Protein AF-A0A392S501-F1 (afdb_monomer)

Mean predicted aligned error: 4.86 Å

Sequence (111 aa):
EISFLGHVISSEGIVVDPAKVDVVLQWNTPESVAEIRSFLGLAGYYRRFIEGFSKLAMPLTQLTRKNQAFVWDKHCEESFQDLKRRLTTAPVLTLPDAKEPFVVYCDASKM

Radius of gyration: 15.87 Å; Cα contacts (8 Å, |Δi|>4): 103; chains: 1; bounding box: 39×22×47 Å

Organism: NCBI:txid97028

Secondary structure (DSSP, 8-state):
-EEETTEEE-SS-EEE-HHHHHHHHTPPPP-SHHHHHHHHHHHHHTGGGSTTHHHHTHHHHHHTSTT------HHHHHHHHHHHHHHHSPPPBPPP-TTSPP---------

Solvent-accessible surface area (backbone atoms only — not comparable to full-atom values): 6882 Å² total; per-residue (Å²): 119,46,82,54,98,73,24,33,41,48,98,77,20,40,35,75,27,63,75,58,35,51,53,48,70,70,54,69,85,68,91,45,56,68,48,44,52,53,50,51,51,56,53,55,74,53,36,92,52,35,86,65,42,72,71,48,46,39,56,57,53,54,45,62,41,86,97,47,76,82,69,92,44,71,64,35,51,54,29,51,54,51,53,40,51,40,62,64,65,43,59,70,42,61,72,88,59,89,89,56,88,87,83,86,88,86,86,86,76,91,130

InterPro domains:
  IPR041577 Reverse transcriptase/retrotransposon-derived protein, RNase H-like domain [PF17919] (72-110)
  IPR043128 Reverse transcriptase/Diguanylate cyclase domain [G3DSA:3.30.70.270] (19-108)
  IPR043502 DNA/RNA polymerase superfamily [SSF56672] (1-110)

Nearest PDB structures (foldseek):
  8wut-assembly1_E  TM=9.396E-01  e=6.504E-08  Moloney murine leukemia virus
  8ygj-assembly1_E  TM=9.452E-01  e=2.823E-07  Moloney murine leukemia virus
  4mh8-assembly1_A  TM=9.262E-01  e=2.126E-06  Moloney murine leukemia virus isolate Shinnick
  7o0h-assembly1_A  TM=8.978E-01  e=4.259E-05  White-tufted-ear marmoset simian foamy virus
  7o0g-assembly1_A  TM=9.091E-01  e=4.628E-04  White-tufted-ear marmoset simian foamy virus

Structure (mmCIF, N/CA/C/O backbone):
data_AF-A0A392S501-F1
#
_entry.id   AF-A0A392S501-F1
#
loop_
_atom_site.group_PDB
_atom_site.id
_atom_site.type_symbol
_atom_site.label_atom_id
_atom_site.label_alt_id
_atom_site.label_comp_id
_atom_site.label_asym_id
_atom_site.label_entity_id
_atom_site.label_seq_id
_atom_site.pdbx_PDB_ins_code
_atom_site.Cartn_x
_atom_site.Cartn_y
_atom_site.Cartn_z
_atom_site.occupancy
_atom_site.B_iso_or_equiv
_atom_site.auth_seq_id
_atom_site.auth_comp_id
_atom_site.auth_asym_id
_atom_site.auth_atom_id
_atom_site.pdbx_PDB_model_num
ATOM 1 N N . GLU A 1 1 ? 20.124 -3.151 -11.932 1.00 82.25 1 GLU A N 1
ATOM 2 C CA . GLU A 1 1 ? 18.918 -2.595 -11.281 1.00 82.25 1 GLU A CA 1
ATOM 3 C C . GLU A 1 1 ? 19.331 -1.410 -10.425 1.00 82.25 1 GLU A C 1
ATOM 5 O O . GLU A 1 1 ? 20.476 -1.388 -9.980 1.00 82.25 1 GLU A O 1
ATOM 10 N N . ILE A 1 2 ? 18.466 -0.411 -10.255 1.00 90.31 2 ILE A N 1
ATOM 11 C CA . ILE A 1 2 ? 18.774 0.812 -9.496 1.00 90.31 2 ILE A CA 1
ATOM 12 C C . ILE A 1 2 ? 17.625 1.107 -8.531 1.00 90.31 2 ILE A C 1
ATOM 14 O O . ILE A 1 2 ? 16.466 1.111 -8.945 1.00 90.31 2 ILE A O 1
ATOM 18 N N . SER A 1 3 ? 17.947 1.407 -7.270 1.00 89.56 3 SER A N 1
ATOM 19 C CA . SER A 1 3 ? 16.977 1.919 -6.297 1.00 89.56 3 SER A CA 1
ATOM 20 C C . SER A 1 3 ? 16.805 3.429 -6.459 1.00 89.56 3 SER A C 1
ATOM 22 O O . SER A 1 3 ? 17.764 4.190 -6.325 1.00 89.56 3 SER A O 1
ATOM 24 N N . PHE A 1 4 ? 15.583 3.878 -6.733 1.00 87.81 4 PHE A N 1
ATOM 25 C CA . PHE A 1 4 ? 15.264 5.288 -6.937 1.00 87.81 4 PHE A CA 1
ATOM 26 C C . PHE A 1 4 ? 13.874 5.623 -6.391 1.00 87.81 4 PHE A C 1
ATOM 28 O O . PHE A 1 4 ? 12.891 4.971 -6.732 1.00 87.81 4 PHE A O 1
ATOM 35 N N . LEU A 1 5 ? 13.793 6.648 -5.534 1.00 86.44 5 LEU A N 1
ATOM 36 C CA . LEU A 1 5 ? 12.549 7.134 -4.915 1.00 86.44 5 LEU A CA 1
ATOM 37 C C . LEU A 1 5 ? 11.689 6.029 -4.262 1.00 86.44 5 LEU A C 1
ATOM 39 O O . LEU A 1 5 ? 10.471 6.092 -4.308 1.00 86.44 5 LEU A O 1
ATOM 43 N N . GLY A 1 6 ? 12.294 5.010 -3.646 1.00 84.75 6 GLY A N 1
ATOM 44 C CA . GLY A 1 6 ? 11.537 3.914 -3.018 1.00 84.75 6 GLY A CA 1
ATOM 45 C C . GLY A 1 6 ? 10.957 2.896 -4.008 1.00 84.75 6 GLY A C 1
ATOM 46 O O . GLY A 1 6 ? 10.029 2.161 -3.662 1.00 84.75 6 GLY A O 1
ATOM 47 N N . HIS A 1 7 ? 11.503 2.841 -5.221 1.00 87.12 7 HIS A N 1
ATOM 48 C CA . HIS A 1 7 ? 11.275 1.793 -6.208 1.00 87.12 7 HIS A CA 1
ATOM 49 C C . HIS A 1 7 ? 12.600 1.161 -6.630 1.00 87.12 7 HIS A C 1
ATOM 51 O O . HIS A 1 7 ? 13.639 1.822 -6.589 1.00 87.12 7 HIS A O 1
ATOM 57 N N . VAL A 1 8 ? 12.551 -0.083 -7.102 1.00 88.81 8 VAL A N 1
ATOM 58 C CA . VAL A 1 8 ? 13.660 -0.686 -7.851 1.00 88.81 8 VAL A CA 1
ATOM 59 C C . VAL A 1 8 ? 13.289 -0.674 -9.329 1.00 88.81 8 VAL A C 1
ATOM 61 O O . VAL A 1 8 ? 12.209 -1.122 -9.715 1.00 88.81 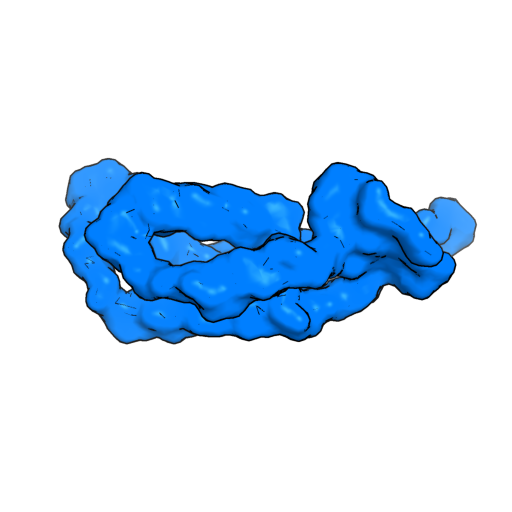8 VAL A O 1
ATOM 64 N N . ILE A 1 9 ? 14.167 -0.095 -10.145 1.00 90.19 9 ILE A N 1
ATOM 65 C CA . ILE A 1 9 ? 13.986 0.063 -11.588 1.00 90.19 9 ILE A CA 1
ATOM 66 C C . ILE A 1 9 ? 14.960 -0.875 -12.303 1.00 90.19 9 ILE A C 1
ATOM 68 O O . ILE A 1 9 ? 16.176 -0.846 -12.062 1.00 90.19 9 ILE A O 1
ATOM 72 N N . SER A 1 10 ? 14.422 -1.700 -13.194 1.00 89.88 10 SER A N 1
ATOM 73 C CA . SER A 1 10 ? 15.160 -2.638 -14.037 1.00 89.88 10 SER A CA 1
ATOM 74 C C . SER A 1 10 ? 14.718 -2.515 -15.499 1.00 89.88 10 SER A C 1
ATOM 76 O O . SER A 1 10 ? 13.838 -1.723 -15.840 1.00 89.88 10 SER A O 1
ATOM 78 N N . SER A 1 11 ? 15.340 -3.296 -16.383 1.00 86.44 11 SER A N 1
ATOM 79 C CA . SER A 1 11 ? 14.897 -3.426 -17.777 1.00 86.44 11 SER A CA 1
ATOM 80 C C . SER A 1 11 ? 13.514 -4.070 -17.910 1.00 86.44 11 SER A C 1
ATOM 82 O O . SER A 1 11 ? 12.864 -3.892 -18.933 1.00 86.44 11 SER A O 1
ATOM 84 N N . GLU A 1 12 ? 13.067 -4.815 -16.897 1.00 84.19 12 GLU A N 1
ATOM 85 C CA . GLU A 1 12 ? 11.770 -5.502 -16.888 1.00 84.19 12 GLU A CA 1
ATOM 86 C C . GLU A 1 12 ? 10.637 -4.584 -16.409 1.00 84.19 12 GLU A C 1
ATOM 88 O O . GLU A 1 12 ? 9.470 -4.795 -16.743 1.00 84.19 12 GLU A O 1
ATOM 93 N N . GLY A 1 13 ? 10.974 -3.527 -15.665 1.00 87.12 13 GLY A N 1
ATOM 94 C CA . GLY A 1 13 ? 10.023 -2.521 -15.221 1.00 87.12 13 GLY A CA 1
ATOM 95 C C . GLY A 1 13 ? 10.366 -1.922 -13.862 1.00 87.12 13 GLY A C 1
ATOM 96 O O . GLY A 1 13 ? 11.527 -1.781 -13.479 1.00 87.12 13 GLY A O 1
ATOM 97 N N . ILE A 1 14 ? 9.319 -1.526 -13.146 1.00 89.06 14 ILE A N 1
ATOM 98 C CA . ILE A 1 14 ? 9.372 -0.911 -11.824 1.00 89.06 14 ILE A CA 1
ATOM 99 C C . ILE A 1 14 ? 8.770 -1.890 -10.822 1.00 89.06 14 ILE A C 1
ATOM 101 O O . ILE A 1 14 ? 7.648 -2.358 -11.016 1.00 89.06 14 ILE A O 1
ATOM 105 N N . VAL A 1 15 ? 9.478 -2.138 -9.723 1.00 87.38 15 VAL A N 1
ATOM 106 C CA . VAL A 1 15 ? 8.973 -2.900 -8.575 1.00 87.38 15 VAL A CA 1
ATOM 107 C C . VAL A 1 15 ? 9.015 -2.070 -7.295 1.00 87.38 15 VAL A C 1
ATOM 109 O O . VAL A 1 15 ? 9.678 -1.029 -7.207 1.00 87.38 15 VAL A O 1
ATOM 112 N N . VAL A 1 16 ? 8.265 -2.519 -6.291 1.00 86.12 16 VAL A N 1
ATOM 113 C CA . VAL A 1 16 ? 8.326 -1.970 -4.933 1.00 86.12 16 VAL A CA 1
ATOM 114 C C . VAL A 1 16 ? 9.706 -2.271 -4.344 1.00 86.12 16 VAL A C 1
ATOM 116 O O . VAL A 1 16 ? 10.222 -3.371 -4.516 1.00 86.12 16 VAL A O 1
ATOM 119 N N . ASP A 1 17 ? 10.307 -1.299 -3.657 1.00 86.94 17 ASP A N 1
ATOM 120 C CA . ASP A 1 17 ? 11.570 -1.508 -2.945 1.00 86.94 17 ASP A CA 1
ATOM 121 C C . ASP A 1 17 ? 11.419 -2.634 -1.898 1.00 86.94 17 ASP A C 1
ATOM 123 O O . ASP A 1 17 ? 10.576 -2.499 -1.002 1.00 86.94 17 ASP A O 1
ATOM 127 N N . PRO A 1 18 ? 12.213 -3.723 -1.967 1.00 83.88 18 PRO A N 1
ATOM 128 C CA . PRO A 1 18 ? 12.146 -4.832 -1.016 1.00 83.88 18 PRO A CA 1
ATOM 129 C C . PRO A 1 18 ? 12.236 -4.392 0.450 1.00 83.88 18 PRO A C 1
ATOM 131 O O . PRO A 1 18 ? 11.515 -4.915 1.296 1.00 83.88 18 PRO A O 1
ATOM 134 N N . ALA A 1 19 ? 13.014 -3.348 0.758 1.00 85.88 19 ALA A N 1
ATOM 135 C CA . ALA A 1 19 ? 13.101 -2.827 2.122 1.00 85.88 19 ALA A CA 1
ATOM 136 C C . ALA A 1 19 ? 11.755 -2.267 2.622 1.00 85.88 19 ALA A C 1
ATOM 138 O O . ALA A 1 19 ? 11.460 -2.287 3.817 1.00 85.88 19 ALA A O 1
ATOM 139 N N . LYS A 1 20 ? 10.912 -1.757 1.717 1.00 84.75 20 LYS A N 1
ATOM 140 C CA . LYS A 1 20 ? 9.556 -1.286 2.036 1.00 84.75 20 LYS A CA 1
ATOM 141 C C . LYS A 1 20 ? 8.564 -2.438 2.118 1.00 84.75 20 LYS A C 1
ATOM 143 O O . LYS A 1 20 ? 7.661 -2.379 2.950 1.00 84.75 20 LYS A O 1
ATOM 148 N N . VAL A 1 21 ? 8.762 -3.483 1.316 1.00 83.00 21 VAL A N 1
ATOM 149 C CA . VAL A 1 21 ? 8.004 -4.738 1.398 1.00 83.00 21 VAL A CA 1
ATOM 150 C C . VAL A 1 21 ? 8.159 -5.372 2.784 1.00 83.00 21 VAL A C 1
ATOM 152 O O . VAL A 1 21 ? 7.156 -5.698 3.419 1.00 83.00 21 VAL A O 1
ATOM 155 N N . ASP A 1 22 ? 9.385 -5.450 3.302 1.00 85.25 22 ASP A N 1
ATOM 156 C CA . ASP A 1 22 ? 9.665 -6.018 4.627 1.00 85.25 22 ASP A CA 1
ATOM 157 C C . ASP A 1 22 ? 9.005 -5.220 5.757 1.00 85.25 22 ASP A C 1
ATOM 159 O O . ASP A 1 22 ? 8.387 -5.793 6.657 1.00 85.25 22 ASP A O 1
ATOM 163 N N . VAL A 1 23 ? 9.063 -3.886 5.683 1.00 87.06 23 VAL A N 1
ATOM 164 C CA . VAL A 1 23 ? 8.386 -3.000 6.645 1.00 87.06 23 VAL A CA 1
ATOM 165 C C . VAL A 1 23 ? 6.875 -3.242 6.654 1.00 87.06 23 VAL A C 1
ATOM 167 O O . VAL A 1 23 ? 6.265 -3.267 7.720 1.00 87.06 23 VAL A O 1
ATOM 170 N N . VAL A 1 24 ? 6.262 -3.448 5.486 1.00 86.75 24 VAL A N 1
ATOM 171 C CA . VAL A 1 24 ? 4.829 -3.756 5.383 1.00 86.75 24 VAL A CA 1
ATOM 172 C C . VAL A 1 24 ? 4.519 -5.144 5.948 1.00 86.75 24 VAL A C 1
ATOM 174 O O . VAL A 1 24 ? 3.529 -5.290 6.663 1.00 86.75 24 VAL A O 1
ATOM 177 N N . LEU A 1 25 ? 5.357 -6.156 5.689 1.00 84.19 25 LEU A N 1
ATOM 178 C CA . LEU A 1 25 ? 5.184 -7.513 6.230 1.00 84.19 25 LEU A CA 1
ATOM 179 C C . LEU A 1 25 ? 5.193 -7.529 7.755 1.00 84.19 25 LEU A C 1
ATOM 181 O O . LEU A 1 25 ? 4.321 -8.147 8.368 1.00 84.19 25 LEU A O 1
ATOM 185 N N . GLN A 1 26 ? 6.141 -6.813 8.355 1.00 88.94 26 GLN A N 1
ATOM 186 C CA . GLN A 1 26 ? 6.320 -6.745 9.805 1.00 88.94 26 GLN A CA 1
ATOM 187 C C . GLN A 1 26 ? 5.412 -5.708 10.479 1.00 88.94 26 GLN A C 1
ATOM 189 O O . GLN A 1 26 ? 5.494 -5.508 11.688 1.00 88.94 26 GLN A O 1
ATOM 194 N N . TRP A 1 27 ? 4.537 -5.037 9.723 1.00 92.06 27 TRP A N 1
ATOM 195 C CA . TRP A 1 27 ? 3.632 -4.042 10.288 1.00 92.06 27 TRP A CA 1
ATOM 196 C C . TRP A 1 27 ? 2.604 -4.719 11.202 1.00 92.06 27 TRP A C 1
ATOM 198 O O . TRP A 1 27 ? 1.809 -5.545 10.736 1.00 92.06 27 TRP A O 1
ATOM 208 N N . ASN A 1 28 ? 2.624 -4.369 12.488 1.00 93.00 28 ASN A N 1
ATOM 209 C CA . ASN A 1 28 ? 1.680 -4.870 13.490 1.00 93.00 28 ASN A CA 1
ATOM 210 C C . ASN A 1 28 ? 0.273 -4.319 13.254 1.00 93.00 28 ASN A C 1
ATOM 212 O O . ASN A 1 28 ? 0.112 -3.264 12.648 1.00 93.00 28 ASN A O 1
ATOM 216 N N . THR A 1 29 ? -0.754 -5.006 13.743 1.00 94.06 29 THR A N 1
ATOM 217 C CA . THR A 1 29 ? -2.130 -4.504 13.656 1.00 94.06 29 THR A CA 1
ATOM 218 C C . THR A 1 29 ? -2.218 -3.096 14.268 1.00 94.06 29 THR A C 1
ATOM 220 O O . THR A 1 29 ? -1.832 -2.933 15.424 1.00 94.06 29 THR A O 1
ATOM 223 N N . PRO A 1 30 ? -2.672 -2.077 13.512 1.00 94.44 30 PRO A N 1
ATOM 224 C CA . PRO A 1 30 ? -2.779 -0.711 14.009 1.00 94.44 30 PRO A CA 1
ATOM 225 C C . PRO A 1 30 ? -3.727 -0.605 15.204 1.00 94.44 30 PRO A C 1
ATOM 227 O O . PRO A 1 30 ? -4.864 -1.071 15.139 1.00 94.44 30 PRO A O 1
ATOM 230 N N . GLU A 1 31 ? -3.302 0.095 16.250 1.00 94.31 31 GLU A N 1
ATOM 231 C CA . GLU A 1 31 ? -4.102 0.307 17.468 1.00 94.31 31 GLU A CA 1
ATOM 232 C C . GLU A 1 31 ? -4.675 1.729 17.550 1.00 94.31 31 GLU A C 1
ATOM 234 O O . GLU A 1 31 ? -5.481 2.050 18.425 1.00 94.31 31 GLU A O 1
ATOM 239 N N . SER A 1 32 ? -4.281 2.602 16.617 1.00 94.69 32 SER A N 1
ATOM 240 C CA . SER A 1 32 ? -4.686 4.003 16.608 1.00 94.69 32 SER A CA 1
ATOM 241 C C . SER A 1 32 ? -5.001 4.541 15.212 1.00 94.69 32 SER A C 1
ATOM 243 O O . SER A 1 32 ? -4.488 4.094 14.184 1.00 94.69 32 SER A O 1
ATOM 245 N N . VAL A 1 33 ? -5.817 5.598 15.166 1.00 94.94 33 VAL A N 1
ATOM 246 C CA . VAL A 1 33 ? -6.120 6.331 13.924 1.00 94.94 33 VAL A CA 1
ATOM 247 C C . VAL A 1 33 ? -4.849 6.885 13.265 1.00 94.94 33 VAL A C 1
ATOM 249 O O . VAL A 1 33 ? -4.771 6.972 12.038 1.00 94.94 33 VAL A O 1
ATOM 252 N N . ALA A 1 34 ? -3.852 7.275 14.064 1.00 94.50 34 ALA A N 1
ATOM 253 C CA . ALA A 1 34 ? -2.579 7.778 13.559 1.00 94.50 34 ALA A CA 1
ATOM 254 C C . ALA A 1 34 ? -1.793 6.680 12.826 1.00 94.50 34 ALA A C 1
ATOM 256 O O . ALA A 1 34 ? -1.302 6.914 11.721 1.00 94.50 34 ALA A O 1
ATOM 257 N N . GLU A 1 35 ? -1.742 5.472 13.389 1.00 95.19 35 GLU A N 1
ATOM 258 C CA . GLU A 1 35 ? -1.094 4.320 12.757 1.00 95.19 35 GLU A CA 1
ATOM 259 C C . GLU A 1 35 ? -1.801 3.889 11.475 1.00 95.19 35 GLU A C 1
ATOM 261 O O . GLU A 1 35 ? -1.130 3.651 10.472 1.00 95.19 35 GLU A O 1
ATOM 266 N N . ILE A 1 36 ? -3.141 3.882 11.454 1.00 95.38 36 ILE A N 1
ATOM 267 C CA . ILE A 1 36 ? -3.896 3.603 10.223 1.00 95.38 36 ILE A CA 1
ATOM 268 C C . ILE A 1 36 ? -3.550 4.618 9.134 1.00 95.38 36 ILE A C 1
ATOM 270 O O . ILE A 1 36 ? -3.316 4.236 7.990 1.00 95.38 36 ILE A O 1
ATOM 274 N N . ARG A 1 37 ? -3.488 5.915 9.465 1.00 95.25 37 ARG A N 1
ATOM 275 C CA . ARG A 1 37 ? -3.106 6.953 8.491 1.00 95.25 37 ARG A CA 1
ATOM 276 C C . ARG A 1 37 ? -1.683 6.754 7.975 1.00 95.25 37 ARG A C 1
ATOM 278 O O . ARG A 1 37 ? -1.457 6.938 6.783 1.00 95.25 37 ARG A O 1
ATOM 285 N N . SER A 1 38 ? -0.754 6.362 8.846 1.00 94.94 38 SER A N 1
ATOM 286 C CA . SER A 1 38 ? 0.626 6.044 8.463 1.00 94.94 38 SER A CA 1
ATOM 287 C C . SER A 1 38 ? 0.675 4.868 7.481 1.00 94.94 38 SER A C 1
ATOM 289 O O . SER A 1 38 ? 1.234 4.990 6.388 1.00 94.94 38 SER A O 1
ATOM 291 N N . PHE A 1 39 ? -0.008 3.769 7.815 1.00 94.44 39 PHE A N 1
ATOM 292 C CA . PHE A 1 39 ? -0.109 2.592 6.955 1.00 94.44 39 PHE A CA 1
ATOM 293 C C . PHE A 1 39 ? -0.758 2.922 5.604 1.00 94.44 39 PHE A C 1
ATOM 295 O O . PHE A 1 39 ? -0.194 2.614 4.556 1.00 94.44 39 PHE A O 1
ATOM 302 N N . LEU A 1 40 ? -1.910 3.603 5.607 1.00 94.69 40 LEU A N 1
ATOM 303 C CA . LEU A 1 40 ? -2.608 4.009 4.384 1.00 94.69 40 LEU A CA 1
ATOM 304 C C . LEU A 1 40 ? -1.785 4.982 3.534 1.00 94.69 40 LEU A C 1
ATOM 306 O O . LEU A 1 40 ? -1.896 4.950 2.311 1.00 94.69 40 LEU A O 1
ATOM 310 N N . GLY A 1 41 ? -0.948 5.821 4.149 1.00 93.44 41 GLY A N 1
ATOM 311 C CA . GLY A 1 41 ? -0.010 6.683 3.434 1.00 93.44 41 GLY A CA 1
ATOM 312 C C . GLY A 1 41 ? 1.016 5.876 2.639 1.00 93.44 41 GLY A C 1
ATOM 313 O O . GLY A 1 41 ? 1.194 6.112 1.443 1.00 93.44 41 GLY A O 1
ATOM 314 N N . LEU A 1 42 ? 1.635 4.876 3.274 1.00 90.81 42 LEU A N 1
ATOM 315 C CA . LEU A 1 42 ? 2.596 3.987 2.618 1.00 90.81 42 LEU A CA 1
ATOM 316 C C . LEU A 1 42 ? 1.924 3.108 1.554 1.00 90.81 42 LEU A C 1
ATOM 318 O O . LEU A 1 42 ? 2.371 3.063 0.410 1.00 90.81 42 LEU A O 1
ATOM 322 N N . ALA A 1 43 ? 0.822 2.448 1.905 1.00 91.12 43 ALA A N 1
ATOM 323 C CA . ALA A 1 43 ? 0.065 1.613 0.979 1.00 91.12 43 ALA A CA 1
ATOM 324 C C . ALA A 1 43 ? -0.458 2.436 -0.214 1.00 91.12 43 ALA A C 1
ATOM 326 O O . ALA A 1 43 ? -0.414 1.992 -1.361 1.00 91.12 43 ALA A O 1
ATOM 327 N N . GLY A 1 44 ? -0.875 3.679 0.043 1.00 92.44 44 GLY A N 1
ATOM 328 C CA . GLY A 1 44 ? -1.322 4.639 -0.960 1.00 92.44 44 GLY A CA 1
ATOM 329 C C . GLY A 1 44 ? -0.220 5.072 -1.927 1.00 92.44 44 GLY A C 1
ATOM 330 O O . GLY A 1 44 ? -0.504 5.264 -3.110 1.00 92.44 44 GLY A O 1
ATOM 331 N N . TYR A 1 45 ? 1.034 5.166 -1.474 1.00 90.75 45 TYR A N 1
ATOM 332 C CA . TYR A 1 45 ? 2.182 5.445 -2.344 1.00 90.75 45 TYR A CA 1
ATOM 333 C C . TYR A 1 45 ? 2.357 4.354 -3.416 1.00 90.75 45 TYR A C 1
ATOM 335 O O . TYR A 1 45 ? 2.558 4.648 -4.598 1.00 90.75 45 TYR A O 1
ATOM 343 N N . TYR A 1 46 ? 2.161 3.094 -3.023 1.00 89.12 46 TYR A N 1
ATOM 344 C CA . TYR A 1 46 ? 2.254 1.922 -3.895 1.00 89.12 46 TYR A CA 1
ATOM 345 C C . TYR A 1 46 ? 0.913 1.484 -4.505 1.00 89.12 46 TYR A C 1
ATOM 347 O O . TYR A 1 46 ? 0.843 0.439 -5.148 1.00 89.12 46 TYR A O 1
ATOM 355 N N . ARG A 1 47 ? -0.151 2.296 -4.404 1.00 90.38 47 ARG A N 1
ATOM 356 C CA . ARG A 1 47 ? -1.500 1.937 -4.893 1.00 90.38 47 ARG A CA 1
ATOM 357 C C . ARG A 1 47 ? -1.553 1.501 -6.360 1.00 90.38 47 ARG A C 1
ATOM 359 O O . ARG A 1 47 ? -2.434 0.742 -6.734 1.00 90.38 47 ARG A O 1
ATOM 366 N N . ARG A 1 48 ? -0.620 1.979 -7.196 1.00 89.12 48 ARG A N 1
ATOM 367 C CA . ARG A 1 48 ? -0.541 1.644 -8.632 1.00 89.12 48 ARG A CA 1
ATOM 368 C C . ARG A 1 48 ? -0.282 0.155 -8.896 1.00 89.12 48 ARG A C 1
ATOM 370 O O . ARG A 1 48 ? -0.569 -0.315 -9.985 1.00 89.12 48 ARG A O 1
ATOM 377 N N . PHE A 1 49 ? 0.261 -0.554 -7.909 1.00 86.44 49 PHE A N 1
ATOM 378 C CA . PHE A 1 49 ? 0.555 -1.983 -7.971 1.00 86.44 49 PHE A CA 1
ATOM 379 C C . PHE A 1 49 ? -0.608 -2.848 -7.463 1.00 86.44 49 PHE A C 1
ATOM 381 O O . PHE A 1 49 ? -0.533 -4.072 -7.504 1.00 86.44 49 PHE A O 1
ATOM 388 N N . ILE A 1 50 ? -1.676 -2.227 -6.949 1.00 88.69 50 ILE A N 1
ATOM 389 C CA . ILE A 1 50 ? -2.765 -2.908 -6.251 1.00 88.69 50 ILE A CA 1
ATOM 390 C C . ILE A 1 50 ? -4.069 -2.644 -6.991 1.00 88.69 50 ILE A C 1
ATOM 392 O O . ILE A 1 50 ? -4.670 -1.571 -6.887 1.00 88.69 50 ILE A O 1
ATOM 396 N N . GLU A 1 51 ? -4.544 -3.656 -7.704 1.00 88.62 51 GLU A N 1
ATOM 397 C CA . GLU A 1 51 ? -5.866 -3.616 -8.314 1.00 88.62 51 GLU A CA 1
ATOM 398 C C . GLU A 1 51 ? -6.955 -3.447 -7.245 1.00 88.62 51 GLU A C 1
ATOM 400 O O . GLU A 1 51 ? -6.949 -4.110 -6.205 1.00 88.62 51 GLU A O 1
ATOM 405 N N . GLY A 1 52 ? -7.896 -2.533 -7.493 1.00 89.94 52 GLY A N 1
ATOM 406 C CA . GLY A 1 52 ? -9.018 -2.300 -6.586 1.00 89.94 52 GLY A CA 1
ATOM 407 C C . GLY A 1 52 ? -8.633 -1.678 -5.239 1.00 89.94 52 GLY A C 1
ATOM 408 O O . GLY A 1 52 ? -9.440 -1.742 -4.311 1.00 89.94 52 GLY A O 1
ATOM 409 N N . PHE A 1 53 ? -7.452 -1.049 -5.123 1.00 92.69 53 PHE A N 1
ATOM 410 C CA . PHE A 1 53 ? -6.925 -0.479 -3.872 1.00 92.69 53 PHE A CA 1
ATOM 411 C C . PHE A 1 53 ? -7.969 0.277 -3.043 1.00 92.69 53 PHE A C 1
ATOM 413 O O . PHE A 1 53 ? -8.086 0.051 -1.844 1.00 92.69 53 PHE A O 1
ATOM 420 N N . SER A 1 54 ? -8.759 1.155 -3.668 1.00 92.31 54 SER A N 1
ATOM 421 C CA . SER A 1 54 ? -9.752 1.962 -2.951 1.00 92.31 54 SER A CA 1
ATOM 422 C C . SER A 1 54 ? -10.836 1.130 -2.264 1.00 92.31 54 SER A C 1
ATOM 424 O O . SER A 1 54 ? -11.285 1.518 -1.189 1.00 92.31 54 SER A O 1
ATOM 426 N N . LYS A 1 55 ? -11.246 -0.005 -2.851 1.00 92.75 55 LYS A N 1
ATOM 427 C CA . LYS A 1 55 ? -12.238 -0.907 -2.242 1.00 92.75 55 LYS A CA 1
ATOM 428 C C . LYS A 1 55 ? -11.629 -1.620 -1.031 1.00 92.75 55 LYS A C 1
ATOM 430 O O . LYS A 1 55 ? -12.257 -1.679 0.018 1.00 92.75 55 LYS A O 1
ATOM 435 N N . LEU A 1 56 ? -10.382 -2.076 -1.155 1.00 93.75 56 LEU A N 1
ATOM 436 C CA . LEU A 1 56 ? -9.647 -2.747 -0.076 1.00 93.75 56 LEU A CA 1
ATOM 437 C C . LEU A 1 56 ? -9.307 -1.797 1.078 1.00 93.75 56 LEU A C 1
ATOM 439 O O . LEU A 1 56 ? -9.424 -2.152 2.240 1.00 93.75 56 LEU A O 1
ATOM 443 N N . ALA A 1 57 ? -8.919 -0.560 0.779 1.00 95.19 57 ALA A N 1
ATOM 444 C CA . ALA A 1 57 ? -8.580 0.439 1.788 1.00 95.19 57 ALA A CA 1
ATOM 445 C C . ALA A 1 57 ? -9.811 1.053 2.477 1.00 95.19 57 ALA A C 1
ATOM 447 O O . ALA A 1 57 ? -9.648 1.831 3.421 1.00 95.19 57 ALA A O 1
ATOM 448 N N . MET A 1 58 ? -11.032 0.750 2.018 1.00 94.75 58 MET A N 1
ATOM 449 C CA . MET A 1 58 ? -12.253 1.389 2.509 1.00 94.75 58 MET A CA 1
ATOM 450 C C . MET A 1 58 ? -12.477 1.167 4.012 1.00 94.75 58 MET A C 1
ATOM 452 O O . MET A 1 58 ? -12.643 2.175 4.706 1.00 94.75 58 MET A O 1
ATOM 456 N N . PRO A 1 59 ? -12.428 -0.067 4.557 1.00 95.25 59 PRO A N 1
ATOM 457 C CA . PRO A 1 59 ? -12.691 -0.288 5.983 1.00 95.25 59 PRO A CA 1
ATOM 458 C C . PRO A 1 59 ? -11.696 0.464 6.873 1.00 95.25 59 PRO A C 1
ATOM 460 O O . PRO A 1 59 ? -12.078 1.151 7.816 1.00 95.25 59 PRO A O 1
ATOM 463 N N . LEU A 1 60 ? -10.420 0.477 6.480 1.00 95.94 60 LEU A N 1
ATOM 464 C CA . LEU A 1 60 ? -9.378 1.235 7.176 1.00 95.94 60 LEU A CA 1
ATOM 465 C C . LEU A 1 60 ? -9.596 2.750 7.067 1.00 95.94 60 LEU A C 1
ATOM 467 O O . LEU A 1 60 ? -9.436 3.485 8.038 1.00 95.94 60 LEU A O 1
ATOM 471 N N . THR A 1 61 ? -10.008 3.240 5.897 1.00 95.00 61 THR A N 1
ATOM 472 C CA . THR A 1 61 ? -10.289 4.667 5.687 1.00 95.00 61 THR A CA 1
ATOM 473 C C . THR A 1 61 ? -11.468 5.130 6.546 1.00 95.00 61 THR A C 1
ATOM 475 O O . THR A 1 61 ? -11.436 6.246 7.070 1.00 95.00 61 THR A O 1
ATOM 478 N N . GLN A 1 62 ? -12.486 4.286 6.747 1.00 94.75 62 GLN A N 1
ATOM 479 C CA . GLN A 1 62 ? -13.624 4.580 7.624 1.00 94.75 62 GLN A CA 1
ATOM 480 C C . GLN A 1 62 ? -13.183 4.828 9.071 1.00 94.75 62 GLN A C 1
ATOM 482 O O . GLN A 1 62 ? -13.630 5.811 9.663 1.00 94.75 62 GLN A O 1
ATOM 487 N N . LEU A 1 63 ? -12.230 4.045 9.588 1.00 95.12 63 LEU A N 1
ATOM 488 C CA . LEU A 1 63 ? -11.658 4.240 10.928 1.00 95.12 63 LEU A CA 1
ATOM 489 C C . LEU A 1 63 ? -10.936 5.587 11.102 1.00 95.12 63 LEU A C 1
ATOM 491 O O . LEU A 1 63 ? -10.723 6.031 12.226 1.00 95.12 63 LEU A O 1
ATOM 495 N N . THR A 1 64 ? -10.581 6.277 10.013 1.00 94.38 64 THR A N 1
ATOM 496 C CA . THR A 1 64 ? -9.917 7.593 10.080 1.00 94.38 64 THR A CA 1
ATOM 497 C C . THR A 1 64 ? -10.869 8.792 10.087 1.00 94.38 64 THR A C 1
ATOM 499 O O . THR A 1 64 ? -10.405 9.936 10.223 1.00 94.38 64 THR A O 1
ATOM 502 N N . ARG A 1 65 ? -12.180 8.555 9.925 1.00 93.94 65 ARG A N 1
ATOM 503 C CA . ARG A 1 65 ? -13.214 9.596 9.835 1.00 93.94 65 ARG A CA 1
ATOM 504 C C . ARG A 1 65 ? -13.439 10.277 11.187 1.00 93.94 65 ARG A C 1
ATOM 506 O O . ARG A 1 65 ? -13.298 9.679 12.249 1.00 93.94 65 ARG A O 1
ATOM 513 N N . LYS A 1 66 ? -13.814 11.559 11.148 1.00 91.31 66 LYS A N 1
ATOM 514 C CA . LYS A 1 66 ? -14.209 12.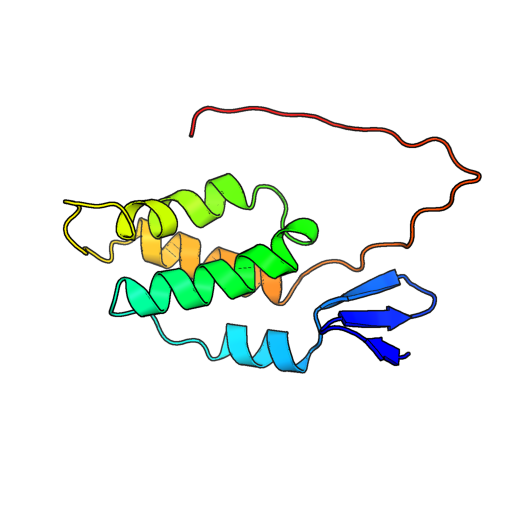296 12.358 1.00 91.31 66 LYS A CA 1
ATOM 515 C C . LYS A 1 66 ? -15.495 11.695 12.929 1.00 91.31 66 LYS A C 1
ATOM 517 O O . LYS A 1 66 ? -16.373 11.310 12.164 1.00 91.31 66 LYS A O 1
ATOM 522 N N . ASN A 1 67 ? -15.607 11.674 14.257 1.00 88.50 67 ASN A N 1
ATOM 523 C CA . ASN A 1 67 ? -16.764 11.155 15.000 1.00 88.50 67 ASN A CA 1
ATOM 524 C C . ASN A 1 67 ? -17.066 9.659 14.771 1.00 88.50 67 ASN A C 1
ATOM 526 O O . ASN A 1 67 ? -18.160 9.207 15.093 1.00 88.50 67 ASN A O 1
ATOM 530 N N . GLN A 1 68 ? -16.109 8.893 14.241 1.00 88.69 68 GLN A N 1
ATOM 531 C CA . GLN A 1 68 ? -16.186 7.437 14.157 1.00 88.69 68 GLN A CA 1
ATOM 532 C C . GLN A 1 68 ? -15.462 6.829 15.363 1.00 88.69 68 GLN A C 1
ATOM 534 O O . GLN A 1 68 ? -14.328 7.207 15.660 1.00 88.69 68 GLN A O 1
ATOM 539 N N . ALA A 1 69 ? -16.105 5.885 16.053 1.00 90.12 69 ALA A N 1
ATOM 540 C CA . ALA A 1 69 ? -15.431 5.097 17.080 1.00 90.12 69 ALA A CA 1
ATOM 541 C C . ALA A 1 69 ? -14.384 4.191 16.420 1.00 90.12 69 ALA A C 1
ATOM 543 O O . ALA A 1 69 ? -14.675 3.546 15.408 1.00 90.12 69 ALA A O 1
ATOM 544 N N . PHE A 1 70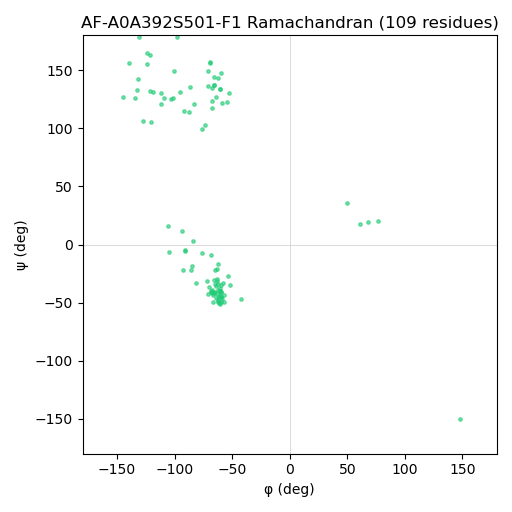 ? -13.184 4.141 16.997 1.00 92.62 70 PHE A N 1
ATOM 545 C CA . PHE A 1 70 ? -12.150 3.213 16.563 1.00 92.62 70 PHE A CA 1
ATOM 546 C C . PHE A 1 70 ? -12.523 1.808 17.036 1.00 92.62 70 PHE A C 1
ATOM 548 O O . PHE A 1 70 ? -12.396 1.489 18.216 1.00 92.62 70 PHE A O 1
ATOM 555 N N . VAL A 1 71 ? -13.028 0.991 16.117 1.00 94.06 71 VAL A N 1
ATOM 556 C CA . VAL A 1 71 ? -13.367 -0.409 16.365 1.00 94.06 71 VAL A CA 1
ATOM 557 C C . VAL A 1 71 ? -12.679 -1.230 15.291 1.00 94.06 71 VAL A C 1
ATOM 559 O O . VAL A 1 71 ? -13.085 -1.199 14.133 1.00 94.06 71 VAL A O 1
ATOM 562 N N . TRP A 1 72 ? -11.618 -1.936 15.673 1.00 96.00 72 TRP A N 1
ATOM 563 C CA . TRP A 1 72 ? -10.947 -2.863 14.771 1.00 96.00 72 TRP A CA 1
ATOM 564 C C . TRP A 1 72 ? -11.783 -4.136 14.647 1.00 96.00 72 TRP A C 1
ATOM 566 O O . TRP A 1 72 ? -11.789 -4.982 15.542 1.00 96.00 72 TRP A O 1
ATOM 576 N N . ASP A 1 73 ? -12.547 -4.234 13.565 1.00 94.81 73 ASP A N 1
ATOM 577 C CA . ASP A 1 73 ? -13.405 -5.378 13.291 1.00 94.81 73 ASP A CA 1
ATOM 578 C C . ASP A 1 73 ? -12.751 -6.374 12.320 1.00 94.81 73 ASP A C 1
ATOM 580 O O . ASP A 1 73 ? -11.639 -6.188 11.816 1.00 94.81 73 ASP A O 1
ATOM 584 N N . LYS A 1 74 ? -13.472 -7.462 12.039 1.00 96.38 74 LYS A N 1
ATOM 585 C CA . LYS A 1 74 ? -13.012 -8.502 11.118 1.00 96.38 74 LYS A CA 1
ATOM 586 C C . LYS A 1 74 ? -12.760 -7.960 9.705 1.00 96.38 74 LYS A C 1
ATOM 588 O O . LYS A 1 74 ? -11.830 -8.413 9.047 1.00 96.38 74 LYS A O 1
ATOM 593 N N . HIS A 1 75 ? -13.555 -6.995 9.243 1.00 95.19 75 HIS A N 1
ATOM 594 C CA . HIS A 1 75 ? -13.403 -6.416 7.908 1.00 95.19 75 HIS A CA 1
ATOM 595 C C . HIS A 1 75 ? -12.145 -5.553 7.800 1.00 95.19 75 HIS A C 1
ATOM 597 O O . HIS A 1 75 ? -11.478 -5.565 6.762 1.00 95.19 75 HIS A O 1
ATOM 603 N N . CYS A 1 76 ? -11.797 -4.836 8.869 1.00 95.81 76 CYS A N 1
ATOM 604 C CA . CYS A 1 76 ? -10.547 -4.094 8.977 1.00 95.81 76 CYS A CA 1
ATOM 605 C C . CYS A 1 76 ? -9.346 -5.040 8.953 1.00 95.81 76 CYS A C 1
ATOM 607 O O . CYS A 1 76 ? -8.424 -4.807 8.174 1.00 95.81 76 CYS A O 1
ATOM 609 N N . GLU A 1 77 ? -9.394 -6.136 9.715 1.00 96.62 77 GLU A N 1
ATOM 610 C CA . GLU A 1 77 ? -8.328 -7.144 9.723 1.00 96.62 77 GLU A CA 1
ATOM 611 C C . GLU A 1 77 ? -8.151 -7.804 8.349 1.00 96.62 77 GLU A C 1
ATOM 613 O O . GLU A 1 77 ? -7.048 -7.829 7.807 1.00 96.62 77 GLU A O 1
ATOM 618 N N . GLU A 1 78 ? -9.239 -8.272 7.732 1.00 96.75 78 GLU A N 1
ATOM 619 C CA . GLU A 1 78 ? -9.210 -8.876 6.393 1.00 96.75 78 GLU A CA 1
ATOM 620 C C . GLU A 1 78 ? -8.627 -7.910 5.350 1.00 96.75 78 GLU A C 1
ATOM 622 O O . GLU A 1 78 ? -7.777 -8.293 4.543 1.00 96.75 78 GLU A O 1
ATOM 627 N N . SER A 1 79 ? -9.035 -6.640 5.402 1.00 95.81 79 SER A N 1
ATOM 628 C CA . SER A 1 79 ? -8.544 -5.599 4.493 1.00 95.81 79 SER A CA 1
ATOM 629 C C . SER A 1 79 ? -7.071 -5.274 4.715 1.00 95.81 79 SER A C 1
ATOM 631 O O . SER A 1 79 ? -6.318 -5.104 3.755 1.00 95.81 79 SER A O 1
ATOM 633 N N . PHE A 1 80 ? -6.644 -5.194 5.975 1.00 95.62 80 PHE A N 1
ATOM 634 C CA . PHE A 1 80 ? -5.258 -4.936 6.346 1.00 95.62 80 PHE A CA 1
ATOM 635 C C . PHE A 1 80 ? -4.335 -6.052 5.852 1.00 95.62 80 PHE A C 1
ATOM 637 O O . PHE A 1 80 ? -3.325 -5.772 5.201 1.00 95.62 80 PHE A O 1
ATOM 644 N N . GLN A 1 81 ? -4.714 -7.313 6.074 1.00 94.94 81 GLN A N 1
ATOM 645 C CA . GLN A 1 81 ? -3.934 -8.462 5.616 1.00 94.94 81 GLN A CA 1
ATOM 646 C C . GLN A 1 81 ? -3.917 -8.585 4.088 1.00 94.94 81 GLN A C 1
ATOM 648 O O . GLN A 1 81 ? -2.862 -8.880 3.519 1.00 94.94 81 GLN A O 1
ATOM 653 N N . ASP A 1 82 ? -5.032 -8.314 3.394 1.00 93.88 82 ASP A N 1
ATOM 654 C CA . ASP A 1 82 ? -5.038 -8.345 1.924 1.00 93.88 82 ASP A CA 1
ATOM 655 C C . ASP A 1 82 ? -4.147 -7.243 1.332 1.00 93.88 82 ASP A C 1
ATOM 657 O O . ASP A 1 82 ? -3.361 -7.500 0.419 1.00 93.88 82 ASP A O 1
ATOM 661 N N . LEU A 1 83 ? -4.183 -6.029 1.894 1.00 93.06 83 LEU A N 1
ATOM 662 C CA . LEU A 1 83 ? -3.285 -4.948 1.482 1.00 93.06 83 LEU A CA 1
ATOM 663 C C . LEU A 1 83 ? -1.814 -5.307 1.718 1.00 93.06 83 LEU A C 1
ATOM 665 O O . LEU A 1 83 ? -1.001 -5.106 0.816 1.00 93.06 83 LEU A O 1
ATOM 669 N N . LYS A 1 84 ? -1.472 -5.888 2.877 1.00 92.00 84 LYS A N 1
ATOM 670 C CA . LYS A 1 84 ? -0.112 -6.381 3.152 1.00 92.00 84 LYS A CA 1
ATOM 67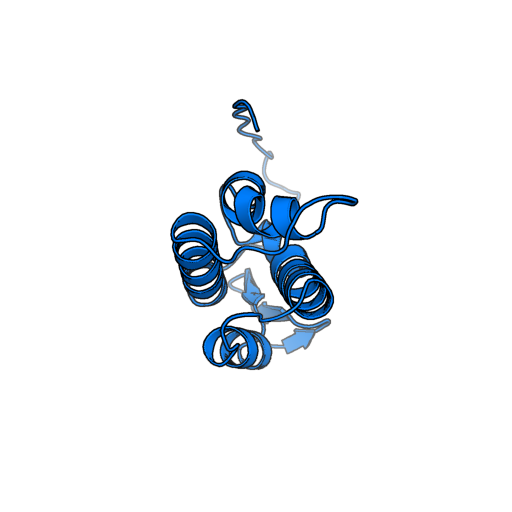1 C C . LYS A 1 84 ? 0.325 -7.410 2.113 1.00 92.00 84 LYS A C 1
ATOM 673 O O . LYS A 1 84 ? 1.383 -7.253 1.514 1.00 92.00 84 LYS A O 1
ATOM 678 N N . ARG A 1 85 ? -0.510 -8.414 1.837 1.00 90.81 85 ARG A N 1
ATOM 679 C CA . ARG A 1 85 ? -0.225 -9.458 0.842 1.00 90.81 85 ARG A CA 1
ATOM 680 C C . ARG A 1 85 ? -0.029 -8.889 -0.563 1.00 90.81 85 ARG A C 1
ATOM 682 O O . ARG A 1 85 ? 0.888 -9.300 -1.266 1.00 90.81 85 ARG A O 1
ATOM 689 N N . ARG A 1 86 ? -0.875 -7.958 -1.005 1.00 89.56 86 ARG A N 1
ATOM 690 C CA . ARG A 1 86 ? -0.782 -7.379 -2.359 1.00 89.56 86 ARG A CA 1
ATOM 691 C C . ARG A 1 86 ? 0.408 -6.442 -2.523 1.00 89.56 86 ARG A C 1
ATOM 693 O O . ARG A 1 86 ? 0.970 -6.379 -3.606 1.00 89.56 86 ARG A O 1
ATOM 700 N N . LEU A 1 87 ? 0.817 -5.750 -1.460 1.00 85.06 87 LEU A N 1
ATOM 701 C CA . LEU A 1 87 ? 2.044 -4.948 -1.459 1.00 85.06 87 LEU A CA 1
ATOM 702 C C . LEU A 1 87 ? 3.299 -5.815 -1.597 1.00 85.06 87 LEU A C 1
ATOM 704 O O . LEU A 1 87 ? 4.283 -5.367 -2.177 1.00 85.06 87 LEU A O 1
ATOM 708 N N . THR A 1 88 ? 3.259 -7.046 -1.086 1.00 83.44 88 THR A N 1
ATOM 709 C CA . THR A 1 88 ? 4.414 -7.955 -1.066 1.00 83.44 88 THR A CA 1
ATOM 710 C C . THR A 1 88 ? 4.473 -8.882 -2.269 1.00 83.44 88 THR A C 1
ATOM 712 O O . THR A 1 88 ? 5.543 -9.356 -2.632 1.00 83.44 88 THR A O 1
ATOM 715 N N . THR A 1 89 ? 3.332 -9.098 -2.920 1.00 82.69 89 THR A N 1
ATOM 716 C CA . THR A 1 89 ? 3.192 -9.854 -4.175 1.00 82.69 89 THR A CA 1
ATOM 717 C C . THR A 1 89 ? 2.947 -8.943 -5.381 1.00 82.69 89 THR A C 1
ATOM 719 O O . THR A 1 89 ? 2.505 -9.404 -6.431 1.00 82.69 89 THR A O 1
ATOM 722 N N . ALA A 1 90 ? 3.210 -7.642 -5.220 1.00 76.31 90 ALA A N 1
ATOM 723 C CA . ALA A 1 90 ? 2.978 -6.616 -6.224 1.00 76.31 90 ALA A CA 1
ATOM 724 C C . ALA A 1 90 ? 3.645 -6.983 -7.567 1.00 76.31 90 ALA A C 1
ATOM 726 O O . ALA A 1 90 ? 4.834 -7.312 -7.583 1.00 76.31 90 ALA A O 1
ATOM 727 N N . PRO A 1 91 ? 2.917 -6.910 -8.696 1.00 75.62 91 PRO A N 1
ATOM 728 C CA . 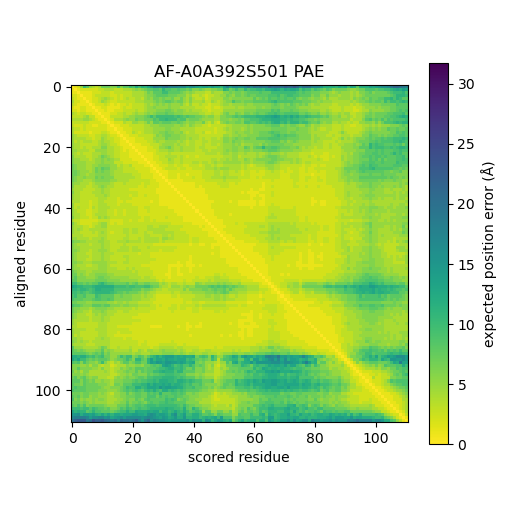PRO A 1 91 ? 3.468 -7.235 -10.004 1.00 75.62 91 PRO A CA 1
ATOM 729 C C . PRO A 1 91 ? 4.504 -6.196 -10.449 1.00 75.62 91 PRO A C 1
ATOM 731 O O . PRO A 1 91 ? 4.455 -5.032 -10.050 1.00 75.62 91 PRO A O 1
ATOM 734 N N . VAL A 1 92 ? 5.413 -6.598 -11.335 1.00 75.75 92 VAL A N 1
ATOM 735 C CA . VAL A 1 92 ? 6.321 -5.667 -12.017 1.00 75.75 92 VAL A CA 1
ATOM 736 C C . VAL A 1 92 ? 5.499 -4.780 -12.952 1.00 75.75 92 VAL A C 1
ATOM 738 O O . VAL A 1 92 ? 4.794 -5.286 -13.825 1.00 75.75 92 VAL A O 1
ATOM 741 N N . LEU A 1 93 ? 5.578 -3.458 -12.788 1.00 81.50 93 LEU A N 1
ATOM 742 C CA . LEU A 1 93 ? 4.962 -2.523 -13.730 1.00 81.50 93 LEU A CA 1
ATOM 743 C C . LEU A 1 93 ? 5.939 -2.219 -14.858 1.00 81.50 93 LEU A C 1
ATOM 745 O O . LEU A 1 93 ? 6.966 -1.577 -14.637 1.00 81.50 93 LEU A O 1
ATOM 749 N N . THR A 1 94 ? 5.606 -2.645 -16.070 1.00 81.88 94 THR A N 1
ATOM 750 C CA . THR A 1 94 ? 6.387 -2.326 -17.268 1.00 81.88 94 THR A CA 1
ATOM 751 C C . THR A 1 94 ? 6.411 -0.816 -17.511 1.00 81.88 94 THR A C 1
ATOM 753 O O . THR A 1 94 ? 5.426 -0.110 -17.273 1.00 81.88 94 THR A O 1
ATOM 756 N N . LEU A 1 95 ? 7.551 -0.306 -17.980 1.00 83.44 95 LEU A N 1
ATOM 757 C CA . LEU A 1 95 ? 7.671 1.097 -18.365 1.00 83.44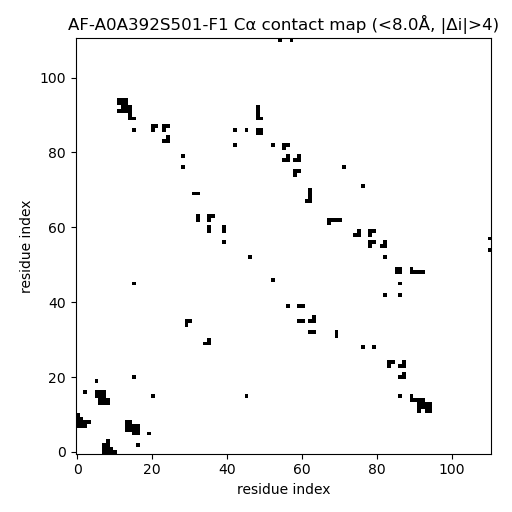 95 LEU A CA 1
ATOM 758 C C . LEU A 1 95 ? 6.779 1.382 -19.585 1.00 83.44 95 LEU A C 1
ATOM 760 O O . LEU A 1 95 ? 6.750 0.571 -20.510 1.00 83.44 95 LEU A O 1
ATOM 764 N N . PRO A 1 96 ? 6.055 2.514 -19.612 1.00 85.00 96 PRO A N 1
ATOM 765 C CA . PRO A 1 96 ? 5.214 2.858 -20.749 1.00 85.00 96 PRO A CA 1
ATOM 766 C C . PRO A 1 96 ? 6.070 3.078 -22.003 1.00 85.00 96 PRO A C 1
ATOM 768 O O . PRO A 1 96 ? 6.993 3.895 -21.983 1.00 85.00 96 PRO A O 1
ATOM 771 N N . ASP A 1 97 ? 5.740 2.387 -23.097 1.00 88.69 97 ASP A N 1
ATOM 772 C CA . ASP A 1 97 ? 6.329 2.643 -24.413 1.00 88.69 97 ASP A CA 1
ATOM 773 C C . ASP A 1 97 ? 5.463 3.652 -25.173 1.00 88.69 97 ASP A C 1
ATOM 775 O O . ASP A 1 97 ? 4.316 3.380 -25.517 1.00 88.69 97 ASP A O 1
ATOM 779 N N . ALA A 1 98 ? 6.019 4.834 -25.442 1.00 89.69 98 ALA A N 1
ATOM 780 C CA . ALA A 1 98 ? 5.327 5.898 -26.164 1.00 89.69 98 ALA A CA 1
ATOM 781 C C . ALA A 1 98 ? 5.068 5.575 -27.649 1.00 89.69 98 ALA A C 1
ATOM 783 O O . ALA A 1 98 ? 4.383 6.344 -28.323 1.00 89.69 98 ALA A O 1
ATOM 784 N N . LYS A 1 99 ? 5.638 4.484 -28.175 1.00 94.81 99 LYS A N 1
ATOM 785 C CA . LYS A 1 99 ? 5.428 4.025 -29.555 1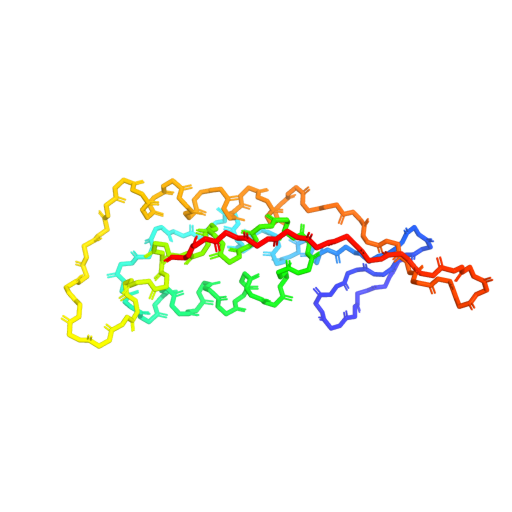.00 94.81 99 LYS A CA 1
ATOM 786 C C . LYS A 1 99 ? 4.180 3.158 -29.714 1.00 94.81 99 LYS A C 1
ATOM 788 O O . LYS A 1 99 ? 3.697 3.016 -30.833 1.00 94.81 99 LYS A O 1
ATOM 793 N N . GLU A 1 100 ? 3.662 2.612 -28.619 1.00 92.81 100 GLU A N 1
ATOM 794 C CA . GLU A 1 100 ? 2.492 1.737 -28.608 1.00 92.81 100 GLU A CA 1
ATOM 795 C C . GLU A 1 100 ? 1.230 2.510 -28.179 1.00 92.81 100 GLU A C 1
ATOM 797 O O . GLU A 1 100 ? 1.309 3.465 -27.397 1.00 92.81 100 GLU A O 1
ATOM 802 N N . PRO A 1 101 ? 0.036 2.134 -28.671 1.00 93.00 101 PRO A N 1
ATOM 803 C CA . PRO A 1 101 ? -1.209 2.753 -28.237 1.00 93.00 101 PRO A CA 1
ATOM 804 C C . PRO A 1 101 ? -1.563 2.350 -26.796 1.00 93.00 101 PRO A C 1
ATOM 806 O O . PRO A 1 101 ? -1.521 1.179 -26.423 1.00 93.00 101 PRO A O 1
ATOM 809 N N . PHE A 1 102 ? -1.998 3.320 -25.990 1.00 92.75 102 PHE A N 1
ATOM 810 C CA . PHE A 1 102 ? -2.489 3.075 -24.632 1.00 92.75 102 PHE A CA 1
ATOM 811 C C . PHE A 1 102 ? -3.982 2.724 -24.637 1.00 92.75 102 PHE A C 1
ATOM 813 O O . PHE A 1 102 ? -4.782 3.404 -25.281 1.00 92.75 102 PHE A O 1
ATOM 820 N N . VAL A 1 103 ? -4.372 1.705 -23.865 1.00 93.19 103 VAL A N 1
ATOM 821 C CA . VAL A 1 103 ? -5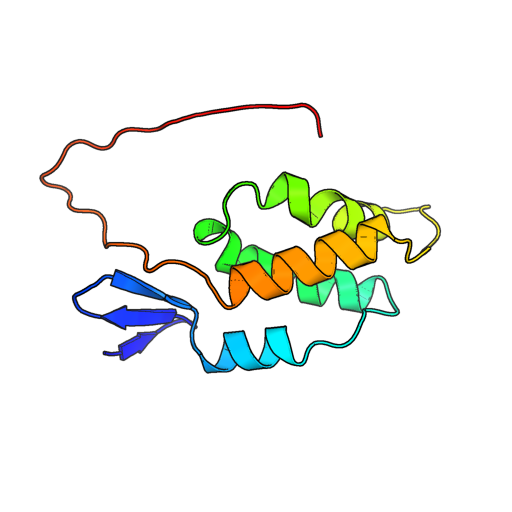.774 1.294 -23.675 1.00 93.19 103 VAL A CA 1
ATOM 822 C C . VAL A 1 103 ? -6.147 1.422 -22.201 1.00 93.19 103 VAL A C 1
ATOM 824 O O . VAL A 1 103 ? -5.423 0.943 -21.331 1.00 93.19 103 VAL A O 1
ATOM 827 N N . VAL A 1 104 ? -7.282 2.063 -21.916 1.00 92.31 104 VAL A N 1
ATOM 828 C CA . VAL A 1 104 ? -7.781 2.270 -20.550 1.00 92.31 104 VAL A CA 1
ATOM 829 C C . VAL A 1 104 ? -9.045 1.440 -20.340 1.00 92.31 104 VAL A C 1
ATOM 831 O O . VAL A 1 104 ? -10.038 1.636 -21.038 1.00 92.31 104 VAL A O 1
ATOM 834 N N . TYR A 1 105 ? -9.013 0.544 -19.354 1.00 90.69 105 TYR A N 1
ATOM 835 C CA . TYR A 1 105 ? -10.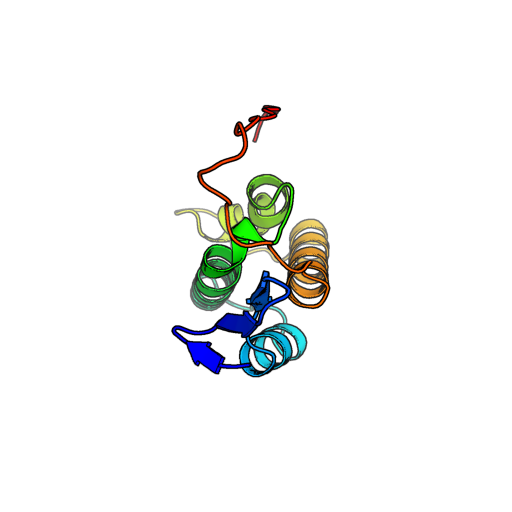176 -0.214 -18.892 1.00 90.69 105 TYR A CA 1
ATOM 836 C C . TYR A 1 105 ? -10.701 0.411 -17.597 1.00 90.69 105 TYR A C 1
ATOM 838 O O . TYR A 1 105 ? -9.943 0.588 -16.643 1.00 90.69 105 TYR A O 1
ATOM 846 N N . CYS A 1 106 ? -11.990 0.750 -17.564 1.00 88.44 106 CYS A N 1
ATOM 847 C CA . CYS A 1 106 ? -12.630 1.401 -16.422 1.00 88.44 106 CYS A CA 1
ATOM 848 C C . CYS A 1 106 ? -13.800 0.559 -15.902 1.00 88.44 106 CYS A C 1
ATOM 850 O O . CYS A 1 106 ? -14.675 0.181 -16.676 1.00 88.44 106 CYS A O 1
ATOM 852 N N . ASP A 1 107 ? -13.844 0.350 -14.586 1.00 86.88 107 ASP A N 1
ATOM 853 C CA . ASP A 1 107 ? -14.989 -0.198 -13.853 1.00 86.88 107 ASP A CA 1
ATOM 854 C C . ASP A 1 107 ? -15.271 0.681 -12.625 1.00 86.88 107 ASP A C 1
ATOM 856 O O . ASP A 1 107 ? -14.348 1.191 -11.983 1.00 86.88 107 ASP A O 1
ATOM 860 N N . ALA A 1 108 ? -16.549 0.872 -12.299 1.00 85.38 108 ALA A N 1
ATOM 861 C CA . ALA A 1 108 ? -16.987 1.685 -11.175 1.00 85.38 108 ALA A CA 1
ATOM 862 C C . ALA A 1 108 ? -18.079 0.960 -10.385 1.00 85.38 108 ALA A C 1
ATOM 864 O O . ALA A 1 108 ? -19.126 0.593 -10.913 1.00 85.38 108 ALA A O 1
ATOM 865 N N . SER A 1 109 ? -17.862 0.825 -9.079 1.00 81.50 109 SER A N 1
ATOM 866 C CA . SER A 1 109 ? -18.861 0.327 -8.135 1.00 81.50 109 SER A CA 1
ATOM 867 C C . SER A 1 109 ? -19.081 1.333 -7.012 1.00 81.50 109 SER A C 1
ATOM 869 O O . SER A 1 109 ? -18.260 2.226 -6.795 1.00 81.50 109 SER A O 1
ATOM 871 N N . LYS A 1 110 ? -20.176 1.170 -6.264 1.00 80.88 110 LYS A N 1
ATOM 872 C CA . LYS A 1 110 ? -20.391 1.948 -5.040 1.00 80.88 110 LYS A CA 1
ATOM 873 C C . LYS A 1 110 ? -19.261 1.686 -4.037 1.00 80.88 110 LYS A C 1
ATOM 875 O O . LYS A 1 110 ? -18.691 0.592 -4.012 1.00 80.88 110 LYS A O 1
ATOM 880 N N . MET A 1 111 ? -18.959 2.729 -3.273 1.00 62.09 111 MET A N 1
ATOM 881 C CA . MET A 1 111 ? -17.992 2.774 -2.179 1.00 62.09 111 MET A CA 1
ATOM 882 C C . MET A 1 111 ? -18.716 2.750 -0.839 1.00 62.09 111 MET A C 1
ATOM 884 O O . MET A 1 111 ? -19.793 3.383 -0.761 1.00 62.09 111 MET A O 1
#

Foldseek 3Di:
DDDDPQWDQDQQAIAGRVVLLVVLLPDDDDPDLVSLVVNCVSLVVVCVQPPPLCVLCVVSVQCNDPPDDNDCDPSNVVSSVVSSVSSNVRDGDHDDDPVDDDDDDDDDDDD

pLDDT: mean 89.81, std 5.48, range [62.09, 96.75]